Protein AF-A0A813HP92-F1 (afdb_monomer)

pLDDT: mean 80.76, std 17.29, range [40.94, 98.19]

Mean predicted aligned error: 11.09 Å

Secondary structure (DSSP, 8-state):
----TTSSHHHHHHHHHHHHHHHHHHHHHHHHHHHHHHHHHHHHHHHHHHHHTTS--HHHHHHHHHHHHHHHHHHHS-------HHHHHTSTTTHHHHHHHH-HHHHHHHHHH-TTTTTHHHHHHHHHHHTT----------SS---------HHHHHHHHTTS--

Sequence (166 aa):
TWAHPRSEATNELSTEKLFRLMEQQRVRADGMGKELGHLNEKLMALSECLSDAGVLRPVTLEAYLHRRRFAAACAARPLMSSARLDTALRIPSTLPPVLRFVGPRALGAVCATSSALGPLGTEVRSTVHQLGLMQVCAIGGSPGEAHGPLLMFDELLVGVLLLLVL

Foldseek 3Di:
DDDDPPPPVVVVVVVVVVVVVVVVVVVVVVVVVVVVVVVVVVVVVVQVVCVVVVNDDPLVVLQVVLVVVVVVVCVVPVDPDPDDPLNQCVPVVNVVVCCVVLNLLLLLLLLVLAPSNVVCNVVSVVVCVVVVVDPPPPPPDDPDDDDDDDPPPPSSSSNSNSVRND

Radius of gyration: 25.57 Å; Cα contacts (8 Å, |Δi|>4): 72; chains: 1; bounding box: 47×79×64 Å

Solvent-accessible surface area (backbone atoms only — not comparable to full-atom values): 9904 Å² total; per-residue (Å²): 138,85,81,77,85,77,67,58,70,64,51,58,59,49,53,56,52,51,51,53,52,52,53,52,49,48,55,50,51,55,50,52,51,52,53,51,49,56,52,48,53,53,50,50,54,50,52,50,55,35,35,77,69,65,78,40,56,68,73,59,52,46,34,50,52,39,52,52,52,47,53,52,51,42,68,76,49,77,73,93,61,89,72,49,68,59,62,51,54,68,37,78,82,47,38,60,61,48,38,70,72,64,31,65,66,41,51,42,44,35,12,73,54,21,82,84,31,38,78,50,36,61,54,51,52,52,50,34,58,76,68,64,69,69,76,80,79,78,80,80,80,69,97,69,88,78,97,69,87,76,79,87,61,62,75,71,41,55,33,56,45,56,65,41,72,112

Structure (mmCIF, N/CA/C/O backbone):
data_AF-A0A813HP92-F1
#
_entry.id   AF-A0A813HP92-F1
#
loop_
_atom_site.group_PDB
_atom_site.id
_atom_site.type_symbol
_atom_site.label_atom_id
_atom_site.label_alt_id
_atom_site.label_comp_id
_atom_site.label_asym_id
_atom_site.label_entity_id
_atom_site.label_seq_id
_atom_site.pdbx_PDB_ins_code
_atom_site.Cartn_x
_atom_site.Cartn_y
_atom_site.Cartn_z
_atom_site.occupancy
_atom_site.B_iso_or_equiv
_atom_site.auth_seq_id
_atom_site.auth_comp_id
_atom_site.auth_asym_id
_atom_site.auth_atom_id
_atom_site.pdbx_PDB_model_num
ATOM 1 N N . THR A 1 1 ? 18.199 47.018 43.095 1.00 55.56 1 THR A N 1
ATOM 2 C CA . THR A 1 1 ? 17.994 45.914 42.133 1.00 55.56 1 THR A CA 1
ATOM 3 C C . THR A 1 1 ? 16.722 45.191 42.521 1.00 55.56 1 THR A C 1
ATOM 5 O O . THR A 1 1 ? 16.734 44.377 43.430 1.00 55.56 1 THR A O 1
ATOM 8 N N . TRP A 1 2 ? 15.596 45.578 41.922 1.00 59.00 2 TRP A N 1
ATOM 9 C CA . TRP A 1 2 ? 14.289 44.979 42.197 1.00 59.00 2 TRP A CA 1
ATOM 10 C C . TRP A 1 2 ? 14.050 43.870 41.170 1.00 59.00 2 TRP A C 1
ATOM 12 O O . TRP A 1 2 ? 13.861 44.158 39.991 1.00 59.00 2 TRP A O 1
ATOM 22 N N . ALA A 1 3 ? 14.137 42.610 41.597 1.00 60.88 3 ALA A N 1
ATOM 23 C CA . ALA A 1 3 ? 13.755 41.465 40.777 1.00 60.88 3 ALA A CA 1
ATOM 24 C C . ALA A 1 3 ? 12.229 41.471 40.624 1.00 60.88 3 ALA A C 1
ATOM 26 O O . ALA A 1 3 ? 11.522 41.610 41.618 1.00 60.88 3 ALA A O 1
ATOM 27 N N . HIS A 1 4 ? 11.721 41.379 39.395 1.00 58.66 4 HIS A N 1
ATOM 28 C CA . HIS A 1 4 ? 10.287 41.343 39.108 1.00 58.66 4 HIS A CA 1
ATOM 29 C C . HIS A 1 4 ? 9.746 39.906 39.253 1.00 58.66 4 HIS A C 1
ATOM 31 O O . HIS A 1 4 ? 9.986 39.093 38.363 1.00 58.66 4 HIS A O 1
ATOM 37 N N . PRO A 1 5 ? 8.942 39.583 40.284 1.00 64.31 5 PRO A N 1
ATOM 38 C CA . PRO A 1 5 ? 8.381 38.241 40.486 1.00 64.31 5 PRO A CA 1
ATOM 39 C C . PRO A 1 5 ? 7.143 37.951 39.611 1.00 64.31 5 PRO A C 1
ATOM 41 O O . PRO A 1 5 ? 6.360 37.056 39.902 1.00 64.31 5 PRO A O 1
ATOM 44 N N . ARG A 1 6 ? 6.906 38.721 38.537 1.00 58.62 6 ARG A N 1
ATOM 45 C CA . ARG A 1 6 ? 5.673 38.621 37.727 1.00 58.62 6 ARG A CA 1
ATOM 46 C C . ARG A 1 6 ? 5.740 37.636 36.554 1.00 58.62 6 ARG A C 1
ATOM 48 O O . ARG A 1 6 ? 4.719 37.435 35.910 1.00 58.62 6 ARG A O 1
ATOM 55 N N . SER A 1 7 ? 6.898 37.035 36.273 1.00 66.31 7 SER A N 1
ATOM 56 C CA . SER A 1 7 ? 7.093 36.192 35.080 1.00 66.31 7 SER A CA 1
ATOM 57 C C . SER A 1 7 ? 6.834 34.693 35.294 1.00 66.31 7 SER A C 1
ATOM 59 O O . SER A 1 7 ? 6.671 33.974 34.312 1.00 66.31 7 SER A O 1
ATOM 61 N N . GLU A 1 8 ? 6.810 34.197 36.533 1.00 71.19 8 GLU A N 1
ATOM 62 C CA . GLU A 1 8 ? 6.739 32.747 36.794 1.00 71.19 8 GLU A CA 1
ATOM 63 C C . GLU A 1 8 ? 5.300 32.209 36.747 1.00 71.19 8 GLU A C 1
ATOM 65 O O . GLU A 1 8 ? 5.039 31.190 36.107 1.00 71.19 8 GLU A O 1
ATOM 70 N N . ALA A 1 9 ? 4.330 32.956 37.285 1.00 70.44 9 ALA A N 1
ATOM 71 C CA . ALA A 1 9 ? 2.932 32.515 37.351 1.00 70.44 9 ALA A CA 1
ATOM 72 C C . ALA A 1 9 ? 2.251 32.353 35.974 1.00 70.44 9 ALA A C 1
ATOM 74 O O . ALA A 1 9 ? 1.320 31.563 35.822 1.00 70.44 9 ALA A O 1
ATOM 75 N N . THR A 1 10 ? 2.704 33.076 34.944 1.00 80.31 10 THR A N 1
ATOM 76 C CA . THR A 1 10 ? 2.165 32.927 33.580 1.00 80.31 10 THR A CA 1
ATOM 77 C C . THR A 1 10 ? 2.716 31.698 32.858 1.00 80.31 10 THR A C 1
ATOM 79 O O . THR A 1 10 ? 2.059 31.184 31.953 1.00 80.31 10 THR A O 1
ATOM 82 N N . ASN A 1 11 ? 3.893 31.204 33.257 1.00 80.50 11 ASN A N 1
ATOM 83 C CA . ASN A 1 11 ? 4.517 30.037 32.636 1.00 80.50 11 ASN A CA 1
ATOM 84 C C . ASN A 1 11 ? 3.904 28.729 33.146 1.00 80.50 11 ASN A C 1
ATOM 86 O O . ASN A 1 11 ? 3.646 27.837 32.340 1.00 80.50 11 ASN A O 1
ATOM 90 N N . GLU A 1 12 ? 3.581 28.640 34.437 1.00 81.56 12 GLU A N 1
ATOM 91 C CA . GLU A 1 12 ? 2.945 27.449 35.023 1.00 81.56 12 GLU A CA 1
ATOM 92 C C . GLU A 1 12 ? 1.529 27.207 34.480 1.00 81.56 12 GLU A C 1
ATOM 94 O O . GLU A 1 12 ? 1.150 26.077 34.174 1.00 81.56 12 GLU A O 1
ATOM 99 N N . LEU A 1 13 ? 0.750 28.273 34.267 1.00 85.19 13 LEU A N 1
ATOM 100 C CA . LEU A 1 13 ? -0.585 28.147 33.674 1.00 85.19 13 LEU A CA 1
ATOM 101 C C . LEU A 1 13 ? -0.524 27.696 32.200 1.00 85.19 13 LEU A C 1
ATOM 103 O O . LEU A 1 13 ? -1.442 27.040 31.702 1.00 85.19 13 LEU A O 1
ATOM 107 N N . SER A 1 14 ? 0.556 28.044 31.495 1.00 90.12 14 SER A N 1
ATOM 108 C CA . SER A 1 14 ? 0.761 27.684 30.090 1.00 90.12 14 SER A CA 1
ATOM 109 C C . SER A 1 14 ? 1.105 26.200 29.922 1.00 90.12 14 SER A C 1
ATOM 111 O O . SER A 1 14 ? 0.552 25.532 29.044 1.00 90.12 14 SER A O 1
ATOM 113 N N . THR A 1 15 ? 1.960 25.652 30.790 1.00 94.25 15 THR A N 1
ATOM 114 C CA . THR A 1 15 ? 2.387 24.245 30.722 1.00 94.25 15 THR A CA 1
ATOM 115 C C . THR A 1 15 ? 1.254 23.279 31.061 1.00 94.25 15 THR A C 1
ATOM 117 O O . THR A 1 15 ? 1.043 22.318 30.321 1.00 94.25 15 THR A O 1
ATOM 120 N N . GLU A 1 16 ? 0.454 23.568 32.091 1.00 94.50 16 GLU A N 1
ATOM 121 C CA . GLU A 1 16 ? -0.723 22.760 32.447 1.00 94.50 16 GLU A CA 1
ATOM 122 C C . GLU A 1 16 ? -1.761 22.745 31.314 1.00 94.50 16 GLU A C 1
ATOM 124 O O . GLU A 1 16 ? -2.327 21.704 30.967 1.00 94.50 16 GLU A O 1
ATOM 129 N N . LYS A 1 17 ? -1.986 23.896 30.667 1.00 94.75 17 LYS A N 1
ATOM 130 C CA . LYS A 1 17 ? -2.906 23.984 29.527 1.00 94.75 17 LYS A CA 1
ATOM 131 C C . LYS A 1 17 ? -2.422 23.151 28.338 1.00 94.75 17 LYS A C 1
ATOM 133 O O . LYS A 1 17 ? -3.234 22.475 27.706 1.00 94.75 17 LYS A O 1
ATOM 138 N N . LEU A 1 18 ? -1.124 23.189 28.033 1.00 96.44 18 LEU A N 1
ATOM 139 C CA . LEU A 1 18 ? -0.532 22.367 26.975 1.00 96.44 18 LEU A CA 1
ATOM 140 C C . LEU A 1 18 ? -0.665 20.874 27.281 1.00 96.44 18 LEU A C 1
ATOM 142 O O . LEU A 1 18 ? -1.073 20.117 26.402 1.00 96.44 18 LEU A O 1
ATOM 146 N N . PHE A 1 19 ? -0.403 20.463 28.523 1.00 96.94 19 PHE A N 1
ATOM 147 C CA . PHE A 1 19 ? -0.534 19.067 28.937 1.00 96.94 19 PHE A CA 1
ATOM 148 C C . PHE A 1 19 ? -1.968 18.553 28.761 1.00 96.94 19 PHE A C 1
ATOM 150 O O . PHE A 1 19 ? -2.183 17.511 28.143 1.00 96.94 19 PHE A O 1
ATOM 157 N N . ARG A 1 20 ? -2.970 19.328 29.196 1.00 97.75 20 ARG A N 1
ATOM 158 C CA . ARG A 1 20 ? -4.387 18.976 28.993 1.00 97.75 20 ARG A CA 1
ATOM 159 C C . ARG A 1 20 ? -4.763 18.852 27.523 1.00 97.75 20 ARG A C 1
ATOM 161 O O . ARG A 1 20 ? -5.497 17.936 27.163 1.00 97.75 20 ARG A O 1
ATOM 168 N N . LEU A 1 21 ? -4.272 19.756 26.674 1.00 97.19 21 LEU A N 1
ATOM 169 C CA . LEU A 1 21 ? -4.526 19.689 25.234 1.00 97.19 21 LEU A CA 1
ATOM 170 C C . LEU A 1 21 ? -3.891 18.446 24.603 1.00 97.19 21 LEU A C 1
ATOM 172 O O . LEU A 1 21 ? -4.536 17.798 23.780 1.00 97.19 21 LEU A O 1
ATOM 176 N N . MET A 1 22 ? -2.668 18.089 24.999 1.00 98.19 22 MET A N 1
ATOM 177 C CA . MET A 1 22 ? -2.010 16.867 24.530 1.00 98.19 22 MET A CA 1
ATOM 178 C C . MET A 1 22 ? -2.770 15.612 24.961 1.00 98.19 22 MET A C 1
ATOM 180 O O . MET A 1 22 ? -3.025 14.746 24.125 1.00 98.19 22 MET A O 1
ATOM 184 N N . GLU A 1 23 ? -3.188 15.528 26.225 1.00 97.94 23 GLU A N 1
ATOM 185 C CA . GLU A 1 23 ? -3.947 14.378 26.727 1.00 97.94 23 GLU A CA 1
ATOM 186 C C . GLU A 1 23 ? -5.303 14.260 26.019 1.00 97.94 23 GLU A C 1
ATOM 188 O O . GLU A 1 23 ? -5.694 13.184 25.569 1.00 97.94 23 GLU A O 1
ATOM 193 N N . GLN A 1 24 ? -5.989 15.384 25.802 1.00 98.19 24 GLN A N 1
ATOM 194 C CA . GLN A 1 24 ? -7.234 15.405 25.041 1.00 98.19 24 GLN A CA 1
ATOM 195 C C . GLN A 1 24 ? -7.031 14.950 23.586 1.00 98.19 24 GLN A C 1
ATOM 197 O O . GLN A 1 24 ? -7.861 14.210 23.051 1.00 98.19 24 GLN A O 1
ATOM 202 N N . GLN A 1 25 ? -5.941 15.367 22.932 1.00 97.38 25 GLN A N 1
ATOM 203 C CA . GLN A 1 25 ? -5.608 14.907 21.582 1.00 97.38 25 GLN A CA 1
ATOM 204 C C . GLN A 1 25 ? -5.294 13.412 21.548 1.00 97.38 25 GLN A C 1
ATOM 206 O O . GLN A 1 25 ? -5.746 12.731 20.628 1.00 97.38 25 GLN A O 1
ATOM 211 N N . ARG A 1 26 ? -4.584 12.891 22.553 1.00 97.75 26 ARG A N 1
ATOM 212 C CA . ARG A 1 26 ? -4.281 11.464 22.683 1.00 97.75 26 ARG A CA 1
ATOM 213 C C . ARG A 1 26 ? -5.550 10.633 22.840 1.00 97.75 26 ARG A C 1
ATOM 215 O O . ARG A 1 26 ? -5.769 9.726 22.048 1.00 97.75 26 ARG A O 1
ATOM 222 N N . VAL A 1 27 ? -6.427 10.995 23.778 1.00 97.88 27 VAL A N 1
ATOM 223 C CA . VAL A 1 27 ? -7.714 10.307 23.983 1.00 97.88 27 VAL A CA 1
ATOM 224 C C . VAL A 1 27 ? -8.554 10.323 22.703 1.00 97.88 27 VAL A C 1
ATOM 226 O O . VAL A 1 27 ? -9.172 9.319 22.348 1.00 97.88 27 VAL A O 1
ATOM 229 N N . ARG A 1 28 ? -8.550 11.440 21.964 1.00 96.88 28 ARG A N 1
ATOM 230 C CA . ARG A 1 28 ? -9.246 11.537 20.675 1.00 96.88 28 ARG A CA 1
ATOM 231 C C . ARG A 1 28 ? -8.621 10.636 19.607 1.00 96.88 28 ARG A C 1
ATOM 233 O O . ARG A 1 28 ? -9.360 9.998 18.863 1.00 96.88 28 ARG A O 1
ATOM 240 N N . ALA A 1 29 ? -7.293 10.585 19.517 1.00 96.38 29 ALA A N 1
ATOM 241 C CA . ALA A 1 29 ? -6.579 9.713 18.586 1.00 96.38 29 ALA A CA 1
ATOM 242 C C . ALA A 1 29 ? -6.848 8.231 18.885 1.00 96.38 29 ALA A C 1
ATOM 244 O O . ALA A 1 29 ? -7.171 7.478 17.967 1.00 96.38 29 ALA A O 1
ATOM 245 N N . ASP A 1 30 ? -6.822 7.843 20.160 1.00 96.06 30 ASP A N 1
ATOM 246 C CA . ASP A 1 30 ? -7.141 6.486 20.607 1.00 96.06 30 ASP A CA 1
ATOM 247 C C . ASP A 1 30 ? -8.601 6.121 20.294 1.00 96.06 30 ASP A C 1
ATOM 249 O O . ASP A 1 30 ? -8.887 5.006 19.853 1.00 96.06 30 ASP A O 1
ATOM 253 N N . GLY A 1 31 ? -9.529 7.070 20.463 1.00 96.19 31 GLY A N 1
ATOM 254 C CA . GLY A 1 31 ? -10.931 6.915 20.070 1.00 96.19 31 GLY A CA 1
ATOM 255 C C . GLY A 1 31 ? -11.093 6.637 18.573 1.00 96.19 31 GLY A C 1
ATOM 256 O O . GLY A 1 31 ? -11.698 5.634 18.195 1.00 96.19 31 GLY A O 1
ATOM 257 N N . MET A 1 32 ? -10.479 7.465 17.720 1.00 96.00 32 MET A N 1
ATOM 258 C CA . MET A 1 32 ? -10.501 7.268 16.262 1.00 96.00 32 MET A CA 1
ATOM 259 C C . MET A 1 32 ? -9.836 5.947 15.849 1.00 96.00 32 MET A C 1
ATOM 261 O O . MET A 1 32 ? -10.311 5.280 14.933 1.00 96.00 32 MET A O 1
ATOM 265 N N . GLY A 1 33 ? -8.767 5.533 16.536 1.00 95.56 33 GLY A N 1
ATOM 266 C CA . GLY A 1 33 ? -8.106 4.248 16.299 1.00 95.56 33 GLY A CA 1
ATOM 267 C C . GLY A 1 33 ? -9.034 3.053 16.536 1.00 95.56 33 GLY A C 1
ATOM 268 O O . GLY A 1 33 ? -9.082 2.140 15.712 1.00 95.56 33 GLY A O 1
ATOM 269 N N . LYS A 1 34 ? -9.825 3.081 17.616 1.00 95.38 34 LYS A N 1
ATOM 270 C CA . LYS A 1 34 ? -10.816 2.032 17.917 1.00 95.38 34 LYS A CA 1
ATOM 271 C C . LYS A 1 34 ? -11.940 1.981 16.884 1.00 95.38 34 LYS A C 1
ATOM 273 O O . LYS A 1 34 ? -12.310 0.896 16.442 1.00 95.38 34 LYS A O 1
ATOM 278 N N . GLU A 1 35 ? -12.462 3.136 16.475 1.00 95.69 35 GLU A N 1
ATOM 279 C CA . GLU A 1 35 ? -13.503 3.216 15.441 1.00 95.69 35 GLU A CA 1
ATOM 280 C C . GLU A 1 35 ? -13.008 2.686 14.089 1.00 95.69 35 GLU A C 1
ATOM 282 O O . GLU A 1 35 ? -13.706 1.903 13.442 1.00 95.69 35 GLU A O 1
ATOM 287 N N . LEU A 1 36 ? -11.784 3.051 13.685 1.00 95.88 36 LEU A N 1
ATOM 288 C CA . LEU A 1 36 ? -11.147 2.522 12.477 1.00 95.88 36 LEU A CA 1
ATOM 289 C C . LEU A 1 36 ? -10.956 1.006 12.550 1.00 95.88 36 LEU A C 1
ATOM 291 O O . LEU A 1 36 ? -11.231 0.323 11.566 1.00 95.88 36 LEU A O 1
ATOM 295 N N . GLY A 1 37 ? -10.539 0.478 13.706 1.00 94.19 37 GLY A N 1
ATOM 296 C CA . GLY A 1 37 ? -10.431 -0.964 13.934 1.00 94.19 37 GLY A CA 1
ATOM 297 C C . GLY A 1 37 ? -11.766 -1.678 13.716 1.00 94.19 37 GLY A C 1
ATOM 298 O O . GLY A 1 37 ? -11.852 -2.595 12.904 1.00 94.19 37 GLY A O 1
ATOM 299 N N . HIS A 1 38 ? -12.834 -1.183 14.345 1.00 94.75 38 HIS A N 1
ATOM 300 C CA . HIS A 1 38 ? -14.168 -1.771 14.224 1.00 94.75 38 HIS A CA 1
ATOM 301 C C . HIS A 1 38 ? -14.743 -1.698 12.797 1.00 94.75 38 HIS A C 1
ATOM 303 O O . HIS A 1 38 ? -15.399 -2.629 12.325 1.00 94.75 38 HIS A O 1
ATO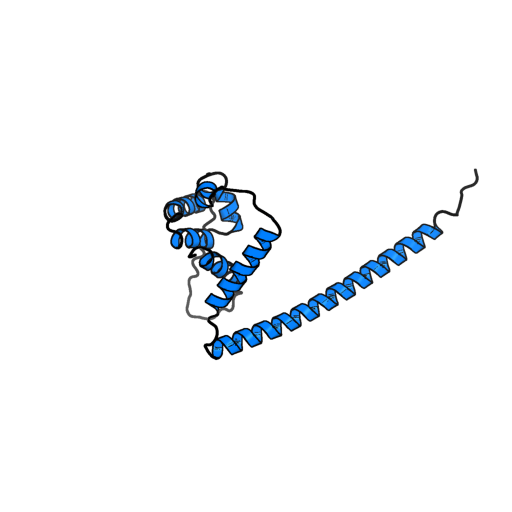M 309 N N . LEU A 1 39 ? -14.502 -0.597 12.079 1.00 96.44 39 LEU A N 1
ATOM 310 C CA . LEU A 1 39 ? -14.888 -0.477 10.670 1.00 96.44 39 LEU A CA 1
ATOM 311 C C . LEU A 1 39 ? -14.103 -1.445 9.782 1.00 96.44 39 LEU A C 1
ATOM 313 O O . LEU A 1 39 ? -14.680 -2.022 8.861 1.00 96.44 39 LEU A O 1
ATOM 317 N N . ASN A 1 40 ? -12.814 -1.637 10.061 1.00 94.75 40 ASN A N 1
ATOM 318 C CA . ASN A 1 40 ? -11.979 -2.566 9.313 1.00 94.75 40 ASN A CA 1
ATOM 319 C C . ASN A 1 40 ? -12.429 -4.019 9.523 1.00 94.75 40 ASN A C 1
ATOM 321 O O . ASN A 1 40 ? -12.562 -4.748 8.548 1.00 94.75 40 ASN A O 1
ATOM 325 N N . GLU A 1 41 ? -12.757 -4.414 10.757 1.00 96.00 41 GLU A N 1
ATOM 326 C CA . GLU A 1 41 ? -13.340 -5.733 11.061 1.00 96.00 41 GLU A CA 1
ATOM 327 C C . GLU A 1 41 ? -14.629 -5.982 10.268 1.00 96.00 41 GLU A C 1
ATOM 329 O O . GLU A 1 41 ? -14.780 -7.019 9.625 1.00 96.00 41 GLU A O 1
ATOM 334 N N . LYS A 1 42 ? -15.545 -5.005 10.247 1.00 97.50 42 LYS A N 1
ATOM 335 C CA . LYS A 1 42 ? -16.792 -5.093 9.471 1.00 97.50 42 LYS A CA 1
ATOM 336 C C . LYS A 1 42 ? -16.542 -5.223 7.970 1.00 97.50 42 LYS A C 1
ATOM 338 O O . LYS A 1 42 ? -17.244 -5.977 7.300 1.00 97.50 42 LYS A O 1
ATOM 343 N N . LEU A 1 43 ? -15.573 -4.480 7.439 1.00 95.38 43 LEU A N 1
ATOM 344 C CA . LEU A 1 43 ? -15.207 -4.537 6.026 1.00 95.38 43 LEU A CA 1
ATOM 345 C C . LEU A 1 43 ? -14.624 -5.906 5.667 1.00 95.38 43 LEU A C 1
ATOM 347 O O . LEU A 1 43 ? -15.026 -6.472 4.653 1.00 95.38 43 LEU A O 1
ATOM 351 N N . MET A 1 44 ? -13.735 -6.447 6.504 1.00 92.88 44 MET A N 1
ATOM 352 C CA . MET A 1 44 ? -13.151 -7.778 6.316 1.00 92.88 44 MET A CA 1
ATOM 353 C C . MET A 1 44 ? -14.227 -8.863 6.329 1.00 92.88 44 MET A C 1
ATOM 355 O O . MET A 1 44 ? -14.337 -9.603 5.357 1.00 92.88 44 MET A O 1
ATOM 359 N N . ALA A 1 45 ? -15.096 -8.874 7.344 1.00 96.38 45 ALA A N 1
ATOM 360 C CA . ALA A 1 45 ? -16.194 -9.836 7.433 1.00 96.38 45 ALA A CA 1
ATOM 361 C C . ALA A 1 45 ? -17.127 -9.772 6.209 1.00 96.38 45 ALA A C 1
ATOM 363 O O . ALA A 1 45 ? -17.524 -10.797 5.659 1.00 96.38 45 ALA A O 1
ATOM 364 N N . LEU A 1 46 ? -17.451 -8.564 5.730 1.00 97.31 46 LEU A N 1
ATOM 365 C CA . LEU A 1 46 ? -18.255 -8.395 4.519 1.00 97.31 46 LEU A CA 1
ATOM 366 C C . LEU A 1 46 ? -17.525 -8.906 3.268 1.00 97.31 46 LEU A C 1
ATOM 368 O O . LEU A 1 46 ? -18.143 -9.545 2.418 1.00 97.31 46 LEU A O 1
ATOM 372 N N . SER A 1 47 ? -16.228 -8.620 3.142 1.00 95.19 47 SER A N 1
ATOM 373 C CA . SER A 1 47 ? -15.404 -9.093 2.027 1.00 95.19 47 SER A CA 1
ATOM 374 C C . SER A 1 47 ? -15.328 -10.619 1.991 1.00 95.19 47 SER A C 1
ATOM 376 O O . SER A 1 47 ? -15.454 -11.203 0.916 1.00 95.19 47 SER A O 1
ATOM 378 N N . GLU A 1 48 ? -15.174 -11.260 3.150 1.00 94.00 48 GLU A N 1
ATOM 379 C CA . GLU A 1 48 ? -15.198 -12.718 3.301 1.00 94.00 48 GLU A CA 1
ATOM 380 C C . GLU A 1 48 ? -16.552 -13.289 2.870 1.00 94.00 48 GLU A C 1
ATOM 382 O O . GLU A 1 48 ? -16.596 -14.117 1.965 1.00 94.00 48 GLU A O 1
ATOM 387 N N . CYS A 1 49 ? -17.669 -12.759 3.382 1.00 97.50 49 CYS A N 1
ATOM 388 C CA . CYS A 1 49 ? -19.008 -13.199 2.970 1.00 97.50 49 CYS A CA 1
ATOM 389 C C . CYS A 1 49 ? -19.250 -13.060 1.455 1.00 97.50 49 CYS A C 1
ATOM 391 O O . CYS A 1 49 ? -19.868 -13.929 0.839 1.00 97.50 49 CYS A O 1
ATOM 393 N N . LEU A 1 50 ? -18.779 -11.973 0.831 1.00 96.94 50 LEU A N 1
ATOM 394 C CA . LEU A 1 50 ? -18.905 -11.768 -0.617 1.00 96.94 50 LEU A CA 1
ATOM 395 C C . LEU A 1 50 ? -17.997 -12.702 -1.426 1.00 96.94 50 LEU A C 1
ATOM 397 O O . LEU A 1 50 ? -18.360 -13.088 -2.541 1.00 96.94 50 LEU A O 1
ATOM 401 N N . SER A 1 51 ? -16.831 -13.049 -0.884 1.00 95.00 51 SER A N 1
ATOM 402 C CA . SER A 1 51 ? -15.927 -14.037 -1.470 1.00 95.00 51 SER A CA 1
ATOM 403 C C . SER A 1 51 ? -16.530 -15.439 -1.405 1.00 95.00 51 SER A C 1
ATOM 405 O O . SER A 1 51 ? -16.573 -16.127 -2.424 1.00 95.00 51 SER A O 1
ATOM 407 N N . ASP A 1 52 ? -17.075 -15.831 -0.253 1.00 96.06 52 ASP A N 1
ATOM 408 C CA . ASP A 1 52 ? -17.723 -17.132 -0.042 1.00 96.06 52 ASP A CA 1
ATOM 409 C C . ASP A 1 52 ? -18.970 -17.299 -0.917 1.00 96.06 52 ASP A C 1
ATOM 411 O O . ASP A 1 52 ? -19.225 -18.371 -1.464 1.00 96.06 52 ASP A O 1
ATOM 415 N N . ALA A 1 53 ? -19.719 -16.214 -1.129 1.00 97.31 53 ALA A N 1
ATOM 416 C CA . ALA A 1 53 ? -20.835 -16.179 -2.070 1.00 97.31 53 ALA A CA 1
ATOM 417 C C . ALA A 1 53 ? -20.396 -16.193 -3.552 1.00 97.31 53 ALA A C 1
ATOM 419 O O . ALA A 1 53 ? -21.246 -16.188 -4.444 1.00 97.31 53 ALA A O 1
ATOM 420 N N . GLY A 1 54 ? -19.091 -16.156 -3.843 1.00 94.88 54 GLY A N 1
ATOM 421 C CA . GLY A 1 54 ? -18.534 -16.121 -5.198 1.00 94.88 54 GLY A CA 1
ATOM 422 C C . GLY A 1 54 ? -18.770 -14.808 -5.952 1.00 94.88 54 GLY A C 1
ATOM 423 O O . GLY A 1 54 ? -18.475 -14.721 -7.146 1.00 94.88 54 GLY A O 1
ATOM 424 N N . VAL A 1 55 ? -19.293 -13.778 -5.279 1.00 97.50 55 VAL A N 1
ATOM 425 C CA . VAL A 1 55 ? -19.567 -12.454 -5.863 1.00 97.50 55 VAL A CA 1
ATOM 426 C C . VAL A 1 55 ? -18.265 -11.694 -6.096 1.00 97.50 55 VAL A C 1
ATOM 428 O O . VAL A 1 55 ? -18.127 -10.959 -7.076 1.00 97.50 55 VAL A O 1
ATOM 431 N N . LEU A 1 56 ? -17.294 -11.879 -5.204 1.00 95.94 56 LEU A N 1
ATOM 432 C CA . LEU A 1 56 ? -16.021 -11.181 -5.219 1.00 95.94 56 LEU A CA 1
ATOM 433 C C . LEU A 1 56 ? -14.865 -12.179 -5.304 1.00 95.94 56 LEU A C 1
ATOM 435 O O . LEU A 1 56 ? -14.839 -13.180 -4.603 1.00 95.94 56 LEU A O 1
ATOM 439 N N . ARG A 1 57 ? -13.875 -11.893 -6.153 1.00 94.69 57 ARG A N 1
ATOM 440 C CA . ARG A 1 57 ? -12.598 -12.620 -6.148 1.00 94.69 57 ARG A CA 1
ATOM 441 C C . ARG A 1 57 ? -11.597 -11.812 -5.320 1.00 94.69 57 ARG A C 1
ATOM 443 O O . ARG A 1 57 ? -11.335 -10.673 -5.720 1.00 94.69 57 ARG A O 1
ATOM 450 N N . PRO A 1 58 ? -11.006 -12.361 -4.241 1.00 86.88 58 PRO A N 1
ATOM 451 C CA . PRO A 1 58 ? -10.090 -11.623 -3.362 1.00 86.88 58 PRO A CA 1
ATOM 452 C C . PRO A 1 58 ? -8.976 -10.896 -4.126 1.00 86.88 58 PRO A C 1
ATOM 454 O O . PRO A 1 58 ? -8.802 -9.688 -3.999 1.00 86.88 58 PRO A O 1
ATOM 457 N N . VAL A 1 59 ? -8.347 -11.602 -5.068 1.00 87.12 59 VAL A N 1
ATOM 458 C CA . VAL A 1 59 ? -7.283 -11.077 -5.937 1.00 87.12 59 VAL A CA 1
ATOM 459 C C . VAL A 1 59 ? -7.728 -9.845 -6.741 1.00 87.12 59 VAL A C 1
ATOM 461 O O . VAL A 1 59 ? -6.973 -8.891 -6.923 1.00 87.12 59 VAL A O 1
ATOM 464 N N . THR A 1 60 ? -8.968 -9.830 -7.238 1.00 87.06 60 THR A N 1
ATOM 465 C CA . THR A 1 60 ? -9.501 -8.693 -8.004 1.00 87.06 60 THR A CA 1
ATOM 466 C C . THR A 1 60 ? -9.786 -7.494 -7.103 1.00 87.06 60 THR A C 1
ATOM 468 O O . THR A 1 60 ? -9.540 -6.356 -7.509 1.00 87.06 60 THR A O 1
ATOM 471 N N . LEU A 1 61 ? -10.274 -7.730 -5.883 1.00 89.56 61 LEU A N 1
ATOM 472 C CA . LEU A 1 61 ? -10.487 -6.670 -4.900 1.00 89.56 61 LEU A CA 1
ATOM 473 C C . LEU A 1 61 ? -9.165 -6.032 -4.478 1.00 89.56 61 LEU A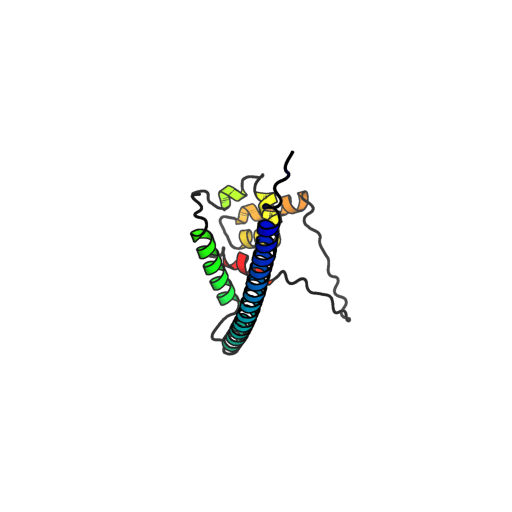 C 1
ATOM 475 O O . LEU A 1 61 ? -9.058 -4.807 -4.493 1.00 89.56 61 LEU A O 1
ATOM 479 N N . GLU A 1 62 ? -8.151 -6.835 -4.165 1.00 86.19 62 GLU A N 1
ATOM 480 C CA . GLU A 1 62 ? -6.816 -6.339 -3.827 1.00 86.19 62 GLU A CA 1
ATOM 481 C C . GLU A 1 62 ? -6.248 -5.477 -4.953 1.00 86.19 62 GLU A C 1
ATOM 483 O O . GLU A 1 62 ? -5.862 -4.330 -4.722 1.00 86.19 62 GLU A O 1
ATOM 488 N N . ALA A 1 63 ? -6.288 -5.967 -6.194 1.00 82.00 63 ALA A N 1
ATOM 489 C CA . ALA A 1 63 ? -5.864 -5.203 -7.364 1.00 82.00 63 ALA A CA 1
ATOM 490 C C . ALA A 1 63 ? -6.567 -3.846 -7.466 1.00 82.00 63 ALA A C 1
ATOM 492 O O . ALA A 1 63 ? -5.937 -2.815 -7.715 1.00 82.00 63 ALA A O 1
ATOM 493 N N . TYR A 1 64 ? -7.885 -3.840 -7.268 1.00 87.88 64 TYR A N 1
ATOM 494 C CA . TYR A 1 64 ? -8.693 -2.630 -7.314 1.00 87.88 64 TYR A CA 1
ATOM 495 C C . TYR A 1 64 ? -8.315 -1.648 -6.197 1.00 87.88 64 TYR A C 1
ATOM 497 O O . TYR A 1 64 ? -8.106 -0.459 -6.461 1.00 87.88 64 TYR A O 1
ATOM 505 N N . LEU A 1 65 ? -8.166 -2.132 -4.961 1.00 86.75 65 LEU A N 1
ATOM 506 C CA . LEU A 1 65 ? -7.733 -1.323 -3.822 1.00 86.75 65 LEU A CA 1
ATOM 507 C C . LEU A 1 65 ? -6.344 -0.729 -4.057 1.00 86.75 65 LEU A C 1
ATOM 509 O O . LEU A 1 65 ? -6.137 0.459 -3.801 1.00 86.75 65 LEU A O 1
ATOM 513 N N . HIS A 1 66 ? -5.415 -1.515 -4.594 1.00 83.12 66 HIS A N 1
ATOM 514 C CA . HIS A 1 66 ? -4.081 -1.051 -4.949 1.00 83.12 66 HIS A CA 1
ATOM 515 C C . HIS A 1 66 ? -4.118 0.060 -5.995 1.00 83.12 66 HIS A C 1
ATOM 517 O O . HIS A 1 66 ? -3.528 1.116 -5.768 1.00 83.12 66 HIS A O 1
ATOM 523 N N . ARG A 1 67 ? -4.871 -0.111 -7.089 1.00 82.44 67 ARG A N 1
ATOM 524 C CA . ARG A 1 67 ? -5.036 0.938 -8.112 1.00 82.44 67 ARG A CA 1
ATOM 525 C C . ARG A 1 67 ? -5.615 2.217 -7.531 1.00 82.44 67 ARG A C 1
ATOM 527 O O . ARG A 1 67 ? -5.117 3.300 -7.821 1.00 82.44 67 ARG A O 1
ATOM 534 N N . ARG A 1 68 ? -6.633 2.106 -6.676 1.00 90.00 68 ARG A N 1
ATOM 535 C CA . ARG A 1 68 ? -7.253 3.266 -6.028 1.00 90.00 68 ARG A CA 1
ATOM 536 C C . ARG A 1 68 ? -6.276 3.991 -5.098 1.00 90.00 68 ARG A C 1
ATOM 538 O O . ARG A 1 68 ? -6.188 5.215 -5.153 1.00 90.00 68 ARG A O 1
ATOM 545 N N . ARG A 1 69 ? -5.533 3.256 -4.264 1.00 87.62 69 ARG A N 1
ATOM 546 C CA . ARG A 1 69 ? -4.499 3.819 -3.373 1.00 87.62 69 ARG A CA 1
ATOM 547 C C . ARG A 1 69 ? -3.386 4.488 -4.173 1.00 87.62 69 ARG A C 1
ATOM 549 O O . ARG A 1 69 ? -2.966 5.586 -3.825 1.00 87.62 69 ARG A O 1
ATOM 556 N N . PHE A 1 70 ? -2.955 3.857 -5.261 1.00 80.38 70 PHE A N 1
ATOM 557 C CA . PHE A 1 70 ? -1.951 4.408 -6.160 1.00 80.38 70 PHE A CA 1
ATOM 558 C C . PHE A 1 70 ? -2.431 5.705 -6.817 1.00 80.38 70 PHE A C 1
ATOM 560 O O . PHE A 1 70 ? -1.745 6.717 -6.728 1.00 80.38 70 PHE A O 1
ATOM 567 N N . ALA A 1 71 ? -3.642 5.720 -7.378 1.00 83.75 71 ALA A N 1
ATOM 568 C CA . ALA A 1 71 ? -4.230 6.925 -7.959 1.00 83.75 71 ALA A CA 1
ATOM 569 C C . ALA A 1 71 ? -4.323 8.070 -6.934 1.00 83.75 71 ALA A C 1
ATOM 571 O O . ALA A 1 71 ? -3.973 9.207 -7.247 1.00 83.75 71 ALA A O 1
ATOM 572 N N . ALA A 1 72 ? -4.722 7.768 -5.693 1.00 87.25 72 ALA A N 1
ATOM 573 C CA . ALA A 1 72 ? -4.742 8.748 -4.609 1.00 87.25 72 ALA A CA 1
ATOM 574 C C . ALA A 1 72 ? -3.334 9.273 -4.268 1.00 87.25 72 ALA A C 1
ATOM 576 O O . ALA A 1 72 ? -3.156 10.476 -4.083 1.00 87.25 72 ALA A O 1
ATOM 577 N N . ALA A 1 73 ? -2.323 8.400 -4.232 1.00 82.38 73 ALA A N 1
ATOM 578 C CA . ALA A 1 73 ? -0.935 8.795 -4.004 1.00 82.38 73 ALA A CA 1
ATOM 579 C C . ALA A 1 73 ? -0.389 9.679 -5.142 1.00 82.38 73 ALA A C 1
ATOM 581 O O . ALA A 1 73 ? 0.251 10.694 -4.867 1.00 82.38 73 ALA A O 1
ATOM 582 N N . CYS A 1 74 ? -0.688 9.346 -6.401 1.00 82.50 74 CYS A N 1
ATOM 583 C CA . CYS A 1 74 ? -0.337 10.160 -7.567 1.00 82.50 74 CYS A CA 1
ATOM 584 C C . CYS A 1 74 ? -1.021 11.531 -7.542 1.00 82.50 74 CYS A C 1
ATOM 586 O O . CYS A 1 74 ? -0.389 12.533 -7.863 1.00 82.50 74 CYS A O 1
ATOM 588 N N . ALA A 1 75 ? -2.288 11.595 -7.125 1.00 86.88 75 ALA A N 1
ATOM 589 C CA . ALA A 1 75 ? -3.009 12.857 -6.978 1.00 86.88 75 ALA A CA 1
ATOM 590 C C . ALA A 1 75 ? -2.430 13.726 -5.848 1.00 86.88 75 ALA A C 1
ATOM 592 O O . ALA A 1 75 ? -2.327 14.941 -5.994 1.00 86.88 75 ALA A O 1
ATOM 593 N N . ALA A 1 76 ? -2.012 13.111 -4.737 1.00 91.12 76 ALA A N 1
ATOM 594 C CA . ALA A 1 76 ? -1.402 13.816 -3.610 1.00 91.12 76 ALA A CA 1
ATOM 595 C C . ALA A 1 76 ? 0.015 14.334 -3.915 1.00 91.12 76 ALA A C 1
ATOM 597 O O . ALA A 1 76 ? 0.466 15.301 -3.301 1.00 91.12 76 ALA A O 1
ATOM 598 N N . ARG A 1 77 ? 0.737 13.684 -4.835 1.00 86.31 77 ARG A N 1
ATOM 599 C CA . ARG A 1 77 ? 2.096 14.054 -5.249 1.00 86.31 77 ARG A CA 1
ATOM 600 C C . ARG A 1 77 ? 2.201 14.004 -6.773 1.00 86.31 77 ARG A C 1
ATOM 602 O O . ARG A 1 77 ? 2.653 12.987 -7.304 1.00 86.31 77 ARG A O 1
ATOM 609 N N . PRO A 1 78 ? 1.811 15.083 -7.476 1.00 81.62 78 PRO A N 1
ATOM 610 C CA . PRO A 1 78 ? 1.890 15.134 -8.927 1.00 81.62 78 PRO A CA 1
ATOM 611 C C . PRO A 1 78 ? 3.339 14.927 -9.378 1.00 81.62 78 PRO A C 1
ATOM 613 O O . PRO A 1 78 ? 4.197 15.791 -9.200 1.00 81.62 78 PRO A O 1
ATOM 616 N N . LEU A 1 79 ? 3.628 13.759 -9.947 1.00 79.19 79 LEU A N 1
ATOM 617 C CA . LEU A 1 79 ? 4.912 13.488 -10.578 1.00 79.19 79 LEU A CA 1
ATOM 618 C C . LEU A 1 79 ? 4.888 14.124 -11.970 1.00 79.19 79 LEU A C 1
ATOM 620 O O . LEU A 1 79 ? 4.270 13.599 -12.890 1.00 79.19 79 LEU A O 1
ATOM 624 N N . MET A 1 80 ? 5.583 15.250 -12.130 1.00 78.31 80 MET A N 1
ATOM 625 C CA . MET A 1 80 ? 5.816 15.923 -13.420 1.00 78.31 80 MET A CA 1
ATOM 626 C C . MET A 1 80 ? 6.914 15.214 -14.229 1.00 78.31 80 MET A C 1
ATOM 628 O O . MET A 1 80 ? 7.819 15.844 -14.769 1.00 78.31 80 MET A O 1
ATOM 632 N N . SER A 1 81 ? 6.888 13.884 -14.257 1.00 77.75 81 SER A N 1
ATOM 633 C CA . SER A 1 81 ? 7.885 13.089 -14.963 1.00 77.75 81 SER A CA 1
ATOM 634 C C . SER A 1 81 ? 7.251 12.453 -16.188 1.00 77.75 81 SER A C 1
ATOM 636 O O . SER A 1 81 ? 6.350 11.627 -16.070 1.00 77.75 81 SER A O 1
ATOM 638 N N . SER A 1 82 ? 7.755 12.808 -17.366 1.00 83.31 82 SER A N 1
ATOM 639 C CA . SER A 1 82 ? 7.511 12.060 -18.602 1.00 83.31 82 SER A CA 1
ATOM 640 C C . SER A 1 82 ? 8.405 10.819 -18.713 1.00 83.31 82 SER A C 1
ATOM 642 O O . SER A 1 82 ? 8.307 10.075 -19.690 1.00 83.31 82 SER A O 1
ATOM 644 N N . ALA A 1 83 ? 9.290 10.586 -17.734 1.00 84.69 83 ALA A N 1
ATOM 645 C CA . ALA A 1 83 ? 10.184 9.442 -17.757 1.00 84.69 83 ALA A CA 1
ATOM 646 C C . ALA A 1 83 ? 9.384 8.155 -17.551 1.00 84.69 83 ALA A C 1
ATOM 648 O O . ALA A 1 83 ? 8.691 7.977 -16.547 1.00 84.69 83 ALA A O 1
ATOM 649 N N . ARG A 1 84 ? 9.513 7.238 -18.508 1.00 87.31 84 ARG A N 1
ATOM 650 C CA . ARG A 1 84 ? 8.923 5.908 -18.402 1.00 87.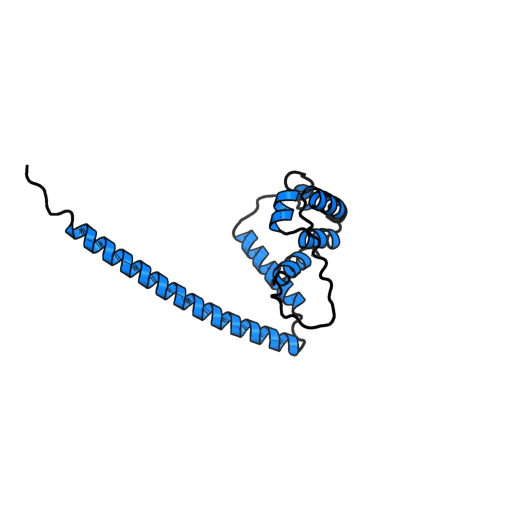31 84 ARG A CA 1
ATOM 651 C C . ARG A 1 84 ? 9.668 5.098 -17.343 1.00 87.31 84 ARG A C 1
ATOM 653 O O . ARG A 1 84 ? 10.889 5.212 -17.215 1.00 87.31 84 ARG A O 1
ATOM 660 N N . LEU A 1 85 ? 8.945 4.240 -16.623 1.00 86.88 85 LEU A N 1
ATOM 661 C CA . LEU A 1 85 ? 9.529 3.372 -15.596 1.00 86.88 85 LEU A CA 1
ATOM 662 C C . LEU A 1 85 ? 10.658 2.495 -16.160 1.00 86.88 85 LEU A C 1
ATOM 664 O O . LEU A 1 85 ? 11.692 2.346 -15.517 1.00 86.88 85 LEU A O 1
ATOM 668 N N . ASP A 1 86 ? 10.497 1.975 -17.381 1.00 91.12 86 ASP A N 1
ATOM 669 C CA . ASP A 1 86 ? 11.527 1.178 -18.056 1.00 91.12 86 ASP A CA 1
ATOM 670 C C . ASP A 1 86 ? 12.817 1.967 -18.296 1.00 91.12 86 ASP A C 1
ATOM 672 O O . ASP A 1 86 ? 13.911 1.428 -18.155 1.00 91.12 86 ASP A O 1
ATOM 676 N N . THR A 1 87 ? 12.701 3.260 -18.596 1.00 91.50 87 THR A N 1
ATOM 677 C CA . THR A 1 87 ? 13.854 4.137 -18.794 1.00 91.50 87 THR A CA 1
ATOM 678 C C . THR A 1 87 ? 14.522 4.461 -17.463 1.00 91.50 87 THR A C 1
ATOM 680 O O . THR A 1 87 ? 15.746 4.432 -17.378 1.00 91.50 87 THR A O 1
ATOM 683 N N . ALA A 1 88 ? 13.734 4.715 -16.412 1.00 90.62 88 ALA A N 1
ATOM 684 C CA . ALA A 1 88 ? 14.262 4.966 -15.076 1.00 90.62 88 ALA A CA 1
ATOM 685 C C . ALA A 1 88 ? 15.055 3.757 -14.559 1.00 90.62 88 ALA A C 1
ATOM 687 O O . ALA A 1 88 ? 16.206 3.921 -14.176 1.00 90.62 88 ALA A O 1
ATOM 688 N N . LEU A 1 89 ? 14.490 2.547 -14.636 1.00 91.19 89 LEU A N 1
ATOM 689 C CA . LEU A 1 89 ? 15.118 1.321 -14.124 1.00 91.19 89 LEU A CA 1
ATOM 690 C C . LEU A 1 89 ? 16.379 0.890 -14.884 1.00 91.19 89 LEU A C 1
ATOM 692 O O . LEU A 1 89 ? 17.196 0.170 -14.319 1.00 91.19 89 LEU A O 1
ATOM 696 N N . ARG A 1 90 ? 16.563 1.343 -16.130 1.00 91.56 90 ARG A N 1
ATOM 697 C CA . ARG A 1 90 ? 17.803 1.136 -16.901 1.00 91.56 90 ARG A CA 1
ATOM 698 C C . ARG A 1 90 ? 18.968 1.988 -16.408 1.00 91.56 90 ARG A C 1
ATOM 700 O O . ARG A 1 90 ? 20.097 1.754 -16.824 1.00 91.56 90 ARG A O 1
ATOM 707 N N . ILE A 1 91 ? 18.722 2.991 -15.565 1.00 92.69 91 ILE A N 1
ATOM 708 C CA . ILE A 1 91 ? 19.787 3.794 -14.967 1.00 92.69 91 ILE A CA 1
ATOM 709 C C . ILE A 1 91 ? 20.401 2.960 -13.831 1.00 92.69 91 ILE A C 1
ATOM 711 O O . ILE A 1 91 ? 19.724 2.761 -12.815 1.00 92.69 91 ILE A O 1
ATOM 715 N N . PRO A 1 92 ? 21.673 2.518 -13.931 1.00 89.50 92 PRO A N 1
ATOM 716 C CA . PRO A 1 92 ? 22.249 1.550 -12.990 1.00 89.50 92 PRO A CA 1
ATOM 717 C C . PRO A 1 92 ? 22.234 2.004 -11.525 1.00 89.50 92 PRO A C 1
ATOM 719 O O . PRO A 1 92 ? 22.184 1.185 -10.613 1.00 89.50 92 PRO A O 1
ATOM 722 N N . SER A 1 93 ? 22.242 3.316 -11.276 1.00 91.38 93 SER A N 1
ATOM 723 C CA . SER A 1 93 ? 22.185 3.886 -9.926 1.00 91.38 93 SER A CA 1
ATOM 724 C C . SER A 1 93 ? 20.795 3.837 -9.283 1.00 91.38 93 SER A C 1
ATOM 726 O O . SER A 1 93 ? 20.686 3.947 -8.063 1.00 91.38 93 SER A O 1
ATOM 728 N N . THR A 1 94 ? 19.728 3.663 -10.067 1.00 91.56 94 THR A N 1
ATOM 729 C CA . THR A 1 94 ? 18.342 3.667 -9.566 1.00 91.56 94 THR A CA 1
ATOM 730 C C . THR A 1 94 ? 17.844 2.275 -9.193 1.00 91.56 94 THR A C 1
ATOM 732 O O . THR A 1 94 ? 17.016 2.139 -8.290 1.00 91.56 94 THR A O 1
ATOM 735 N N . LEU A 1 95 ? 18.377 1.234 -9.837 1.00 91.06 95 LEU A N 1
ATOM 736 C CA . LEU A 1 95 ? 17.934 -0.139 -9.639 1.00 91.06 95 LEU A CA 1
ATOM 737 C C . LEU A 1 95 ? 18.184 -0.651 -8.204 1.00 91.06 95 LEU A C 1
ATOM 739 O O . LEU A 1 95 ? 17.254 -1.219 -7.630 1.00 91.06 95 LEU A O 1
ATOM 743 N N . PRO A 1 96 ? 19.350 -0.424 -7.554 1.00 91.50 96 PRO A N 1
ATOM 744 C CA . PRO A 1 96 ? 19.583 -0.896 -6.186 1.00 91.50 96 PRO A CA 1
ATOM 745 C C . PRO A 1 96 ? 18.646 -0.274 -5.132 1.00 91.50 96 PRO A C 1
ATOM 747 O O . PRO A 1 96 ? 18.107 -1.031 -4.321 1.00 91.50 96 PRO A O 1
ATOM 750 N N . PRO A 1 97 ? 18.393 1.055 -5.112 1.00 89.12 97 PRO A N 1
ATOM 751 C CA . PRO A 1 97 ? 17.383 1.640 -4.228 1.00 89.12 97 PRO A CA 1
ATOM 752 C C . PRO A 1 97 ? 15.982 1.062 -4.444 1.00 89.12 97 PRO A C 1
ATOM 754 O O . PRO A 1 97 ? 15.306 0.727 -3.472 1.00 89.12 97 PRO A O 1
ATOM 757 N N . VAL A 1 98 ? 15.562 0.888 -5.704 1.00 89.19 98 VAL A N 1
ATOM 758 C CA . VAL A 1 98 ? 14.255 0.2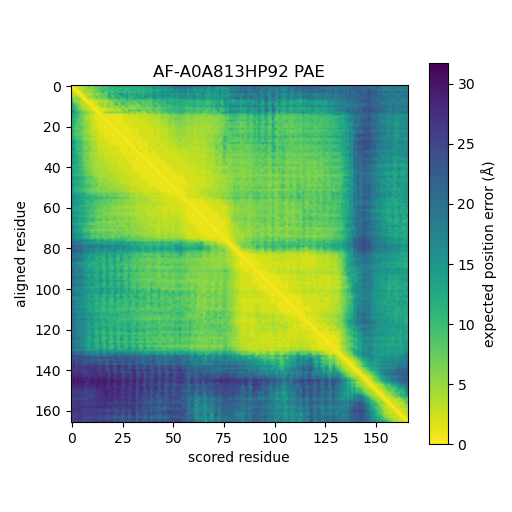95 -6.028 1.00 89.19 98 VAL A CA 1
ATOM 759 C C . VAL A 1 98 ? 14.188 -1.153 -5.551 1.00 89.19 98 VAL A C 1
ATOM 761 O O . VAL A 1 98 ? 13.211 -1.540 -4.917 1.00 89.19 98 VAL A O 1
ATOM 764 N N . LEU A 1 99 ? 15.240 -1.941 -5.778 1.00 89.50 99 LEU A N 1
ATOM 765 C CA . LEU A 1 99 ? 15.334 -3.323 -5.312 1.00 89.50 99 LEU A CA 1
ATOM 766 C C . LEU A 1 99 ? 15.288 -3.445 -3.791 1.00 89.50 99 LEU A C 1
ATOM 768 O O . LEU A 1 99 ? 14.666 -4.372 -3.285 1.00 89.50 99 LEU A O 1
ATOM 772 N N . ARG A 1 100 ? 15.922 -2.526 -3.057 1.00 86.94 100 ARG A N 1
ATOM 773 C CA . ARG A 1 100 ? 15.865 -2.501 -1.587 1.00 86.94 100 ARG A CA 1
ATOM 774 C C . ARG A 1 100 ? 14.484 -2.121 -1.067 1.00 86.94 100 ARG A C 1
ATOM 776 O O . ARG A 1 100 ? 14.078 -2.634 -0.034 1.00 86.94 100 ARG A O 1
ATOM 783 N N . PHE A 1 101 ? 13.787 -1.226 -1.763 1.00 86.25 101 PHE A N 1
ATOM 784 C CA . PHE A 1 101 ? 12.471 -0.749 -1.347 1.00 86.25 101 PHE A CA 1
ATOM 785 C C . PHE A 1 101 ? 11.348 -1.733 -1.697 1.00 86.25 101 PHE A C 1
ATOM 787 O O . PHE A 1 101 ? 10.536 -2.075 -0.846 1.00 86.25 101 PHE A O 1
ATOM 794 N N . VAL A 1 102 ? 11.303 -2.194 -2.949 1.00 86.94 102 VAL A N 1
ATOM 795 C CA . VAL A 1 102 ? 10.242 -3.067 -3.483 1.00 86.94 102 VAL A CA 1
ATOM 79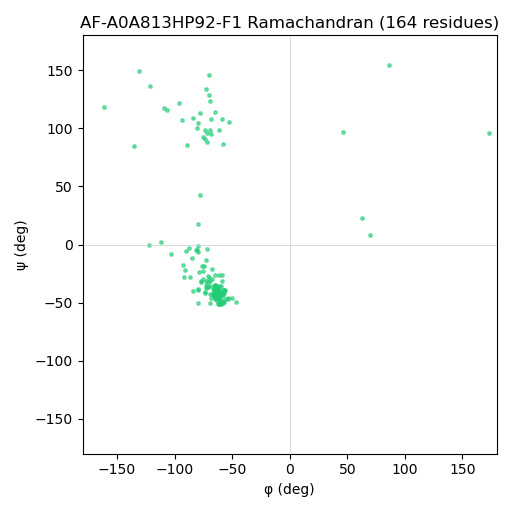6 C C . VAL A 1 102 ? 10.541 -4.544 -3.218 1.00 86.94 102 VAL A C 1
ATOM 798 O O . VAL A 1 102 ? 9.633 -5.361 -3.092 1.00 86.94 102 VAL A O 1
ATOM 801 N N . GLY A 1 103 ? 11.819 -4.899 -3.123 1.00 89.31 103 GLY A N 1
ATOM 802 C CA . GLY A 1 103 ? 12.271 -6.276 -3.023 1.00 89.31 103 GLY A CA 1
ATOM 803 C C . GLY A 1 103 ? 12.446 -6.947 -4.394 1.00 89.31 103 GLY A C 1
ATOM 804 O O . GLY A 1 103 ? 11.784 -6.600 -5.379 1.00 89.31 103 GLY A O 1
ATOM 805 N N . PRO A 1 104 ? 13.323 -7.962 -4.477 1.00 87.56 104 PRO A N 1
ATOM 806 C CA . PRO A 1 104 ? 13.648 -8.632 -5.733 1.00 87.56 104 PRO A CA 1
ATOM 807 C C . PRO A 1 104 ? 12.492 -9.461 -6.297 1.00 87.56 104 PRO A C 1
ATOM 809 O O . PRO A 1 104 ? 12.371 -9.586 -7.511 1.00 87.56 104 PRO A O 1
ATOM 812 N N . ARG A 1 105 ? 11.630 -10.023 -5.437 1.00 85.50 105 ARG A N 1
ATOM 813 C CA . ARG A 1 105 ? 10.487 -10.842 -5.872 1.00 85.50 105 ARG A CA 1
ATOM 814 C C . ARG A 1 105 ? 9.425 -10.003 -6.564 1.00 85.50 105 ARG A C 1
ATOM 816 O O . ARG A 1 105 ? 9.031 -10.340 -7.674 1.00 85.50 105 ARG A O 1
ATOM 823 N N . ALA A 1 106 ? 9.012 -8.904 -5.935 1.00 84.19 106 ALA A N 1
ATOM 824 C CA . ALA A 1 106 ? 8.038 -7.998 -6.522 1.00 84.19 106 ALA A CA 1
ATOM 825 C C . ALA A 1 106 ? 8.578 -7.401 -7.827 1.00 84.19 106 ALA A C 1
ATOM 827 O O . ALA A 1 106 ? 7.890 -7.474 -8.837 1.00 84.19 106 ALA A O 1
ATOM 828 N N . LEU A 1 107 ? 9.833 -6.927 -7.862 1.00 87.44 107 LEU A N 1
ATOM 829 C CA . LEU A 1 107 ? 10.419 -6.406 -9.103 1.00 87.44 107 LEU A CA 1
ATOM 830 C C . LEU A 1 107 ? 10.602 -7.488 -10.185 1.00 87.44 107 LEU A C 1
ATOM 832 O O . LEU A 1 107 ? 10.395 -7.225 -11.364 1.00 87.44 107 LEU A O 1
ATOM 836 N N . GLY A 1 108 ? 10.938 -8.723 -9.809 1.00 88.81 108 GLY A N 1
ATOM 837 C CA . GLY A 1 108 ? 11.000 -9.844 -10.750 1.00 88.81 108 GLY A CA 1
ATOM 838 C C . GLY A 1 108 ? 9.633 -10.171 -11.351 1.00 88.81 108 GLY A C 1
ATOM 839 O O . GLY A 1 108 ? 9.517 -10.384 -12.554 1.00 88.81 108 GLY A O 1
ATOM 840 N N . ALA A 1 109 ? 8.590 -10.140 -10.529 1.00 83.81 109 ALA A N 1
ATOM 841 C CA . ALA A 1 109 ? 7.215 -10.280 -10.973 1.00 83.81 109 ALA A CA 1
ATOM 842 C C . ALA A 1 109 ? 6.784 -9.153 -11.927 1.00 83.81 109 ALA A C 1
ATOM 844 O O . ALA A 1 109 ? 6.199 -9.436 -12.966 1.00 83.81 109 ALA A O 1
ATOM 845 N N . VAL A 1 110 ? 7.129 -7.900 -11.610 1.00 86.12 110 VAL A N 1
ATOM 846 C CA . VAL A 1 110 ? 6.943 -6.731 -12.485 1.00 86.12 110 VAL A CA 1
ATOM 847 C C . VAL A 1 110 ? 7.579 -6.959 -13.861 1.00 86.12 110 VAL A C 1
ATOM 849 O O . VAL A 1 110 ? 6.956 -6.721 -14.895 1.00 86.12 110 VAL A O 1
ATOM 852 N N . CYS A 1 111 ? 8.820 -7.447 -13.884 1.00 89.62 111 CYS A N 1
ATOM 853 C CA . CYS A 1 111 ? 9.517 -7.780 -15.123 1.00 89.62 111 CYS A CA 1
ATOM 854 C C . CYS A 1 111 ? 8.849 -8.937 -15.878 1.00 89.62 111 CYS A C 1
ATOM 856 O O . CYS A 1 111 ? 8.845 -8.932 -17.104 1.00 89.62 111 CYS A O 1
ATOM 858 N N . ALA A 1 112 ? 8.286 -9.919 -15.171 1.00 85.31 112 ALA A N 1
ATOM 859 C CA . ALA A 1 112 ? 7.614 -11.060 -15.789 1.00 85.31 112 ALA A CA 1
ATOM 860 C C . ALA A 1 112 ? 6.259 -10.688 -16.411 1.00 85.31 112 ALA A C 1
ATOM 862 O O . ALA A 1 112 ? 5.861 -11.288 -17.407 1.00 85.31 112 ALA A O 1
ATOM 863 N N . THR A 1 113 ? 5.551 -9.712 -15.840 1.00 83.19 113 THR A N 1
ATOM 864 C CA . THR A 1 113 ? 4.225 -9.288 -16.310 1.00 83.19 113 THR A CA 1
ATOM 865 C C . THR A 1 113 ? 4.263 -8.163 -17.339 1.00 83.19 113 THR A C 1
ATOM 867 O O . THR A 1 113 ? 3.321 -8.026 -18.116 1.00 83.19 113 THR A O 1
ATOM 870 N N . SER A 1 114 ? 5.348 -7.386 -17.398 1.00 87.50 114 SER A N 1
ATOM 871 C CA . SER A 1 114 ? 5.500 -6.277 -18.340 1.00 87.50 114 SER A CA 1
ATOM 872 C C . SER A 1 114 ? 6.483 -6.612 -19.462 1.00 87.50 114 SER A C 1
ATOM 874 O O . SER A 1 114 ? 7.689 -6.737 -19.243 1.00 87.50 114 SER A O 1
ATOM 876 N N . SER A 1 115 ? 5.995 -6.661 -20.704 1.00 89.56 115 SER A N 1
ATOM 877 C CA . SER A 1 115 ? 6.836 -6.896 -21.889 1.00 89.56 115 SER A CA 1
ATOM 878 C C . SER A 1 115 ? 7.936 -5.839 -22.066 1.00 89.56 115 SER A C 1
ATOM 880 O O . SER A 1 115 ? 9.030 -6.160 -22.526 1.00 89.56 115 SER A O 1
ATOM 882 N N . ALA A 1 116 ? 7.686 -4.596 -21.640 1.00 89.62 116 ALA A N 1
ATOM 883 C CA . ALA A 1 116 ? 8.671 -3.515 -21.671 1.00 89.62 116 ALA A CA 1
ATOM 884 C C . ALA A 1 116 ? 9.813 -3.712 -20.655 1.00 89.62 116 ALA A C 1
ATOM 886 O O . ALA A 1 116 ? 10.931 -3.245 -20.885 1.00 89.62 116 ALA A O 1
ATOM 887 N N . LEU A 1 117 ? 9.541 -4.404 -19.542 1.00 90.75 117 LEU A N 1
ATOM 888 C CA . LEU A 1 117 ? 10.484 -4.630 -18.443 1.00 90.75 117 LEU A CA 1
ATOM 889 C C . LEU A 1 117 ? 11.086 -6.040 -18.443 1.00 90.75 117 LEU A C 1
ATOM 891 O O . LEU A 1 117 ? 12.028 -6.283 -17.694 1.00 90.75 117 LEU A O 1
ATOM 895 N N . GLY A 1 118 ? 10.605 -6.953 -19.288 1.00 91.12 118 GLY A N 1
ATOM 896 C CA . GLY A 1 118 ? 11.132 -8.316 -19.418 1.00 91.12 118 GLY A CA 1
ATOM 897 C C . GLY A 1 118 ? 12.664 -8.390 -19.509 1.00 91.12 118 GLY A C 1
ATOM 898 O O . GLY A 1 118 ? 13.269 -9.114 -18.715 1.00 91.12 118 GLY A O 1
ATOM 899 N N . PRO A 1 119 ? 13.326 -7.595 -20.377 1.00 92.62 119 PRO A N 1
ATOM 900 C CA . PRO A 1 119 ? 14.788 -7.581 -20.476 1.00 92.62 119 PRO A CA 1
ATOM 901 C C . PRO A 1 119 ? 15.510 -7.151 -19.189 1.00 92.62 119 PRO A C 1
ATOM 903 O O . PRO A 1 119 ? 16.644 -7.558 -18.960 1.00 92.62 119 PRO A O 1
ATOM 906 N N . LEU A 1 120 ? 14.864 -6.358 -18.327 1.00 90.38 120 LEU A N 1
ATOM 907 C CA . LEU A 1 120 ? 15.431 -5.948 -17.037 1.00 90.38 120 LEU A CA 1
ATOM 908 C C . LEU A 1 120 ? 15.419 -7.087 -16.013 1.00 90.38 120 LEU A C 1
ATOM 910 O O . LEU A 1 120 ? 16.178 -7.044 -15.050 1.00 90.38 120 LEU A O 1
ATOM 914 N N . GLY A 1 121 ? 14.616 -8.137 -16.209 1.00 88.88 121 GLY A N 1
ATOM 915 C CA . GLY A 1 121 ? 14.533 -9.257 -15.269 1.00 88.88 121 GLY A CA 1
ATOM 916 C C . GLY A 1 121 ? 15.874 -9.974 -15.067 1.00 88.88 121 GLY A C 1
ATOM 917 O O . GLY A 1 121 ? 16.208 -10.376 -13.950 1.00 88.88 121 GLY A O 1
ATOM 918 N N . THR A 1 122 ? 16.688 -10.095 -16.120 1.00 90.00 122 THR A N 1
ATOM 919 C CA . THR A 1 122 ? 18.039 -10.672 -16.017 1.00 90.00 122 THR A CA 1
ATOM 920 C C . THR A 1 122 ? 19.007 -9.748 -15.279 1.00 90.00 122 THR A C 1
ATOM 922 O O . THR A 1 122 ? 19.827 -10.227 -14.497 1.00 90.00 122 THR A O 1
ATOM 925 N N . GLU A 1 123 ? 18.877 -8.434 -15.472 1.00 89.19 123 GLU A N 1
ATOM 926 C CA . GLU A 1 123 ? 19.697 -7.406 -14.815 1.00 89.19 123 GLU A CA 1
ATOM 927 C C . GLU A 1 123 ? 19.351 -7.254 -13.329 1.00 89.19 123 GLU A C 1
ATOM 929 O O . GLU A 1 123 ? 20.226 -7.110 -12.476 1.00 89.19 123 GLU A O 1
ATOM 934 N N . VAL A 1 124 ? 18.072 -7.393 -12.984 1.00 88.31 124 VAL A N 1
ATOM 935 C CA . VAL A 1 124 ? 17.610 -7.507 -11.601 1.00 88.31 124 VAL A CA 1
ATOM 936 C C . VAL A 1 124 ? 18.272 -8.701 -10.923 1.00 88.31 124 VAL A C 1
ATOM 938 O O . VAL A 1 124 ? 18.832 -8.550 -9.840 1.00 88.31 124 VAL A O 1
ATOM 941 N N . ARG A 1 125 ? 18.268 -9.882 -11.554 1.00 87.19 125 ARG A N 1
ATOM 942 C CA . ARG A 1 125 ? 18.886 -11.084 -10.968 1.00 87.19 125 ARG A CA 1
ATOM 943 C C . ARG A 1 125 ? 20.388 -10.918 -10.752 1.00 87.19 125 ARG A C 1
ATOM 945 O O . ARG A 1 125 ? 20.874 -11.292 -9.685 1.00 87.19 125 ARG A O 1
ATOM 952 N N . SER A 1 126 ? 21.113 -10.355 -11.720 1.00 89.50 126 SER A N 1
ATOM 953 C CA . SER A 1 126 ? 22.556 -10.128 -11.577 1.00 89.50 126 SER A CA 1
ATOM 954 C C . SER A 1 126 ? 22.859 -9.098 -10.486 1.00 89.50 126 SER A C 1
ATOM 956 O O . SER A 1 126 ? 23.731 -9.329 -9.651 1.00 89.50 126 SER A O 1
ATOM 958 N N . THR A 1 127 ? 22.081 -8.018 -10.416 1.00 88.56 127 THR A N 1
ATOM 959 C CA . THR A 1 127 ? 22.219 -6.967 -9.398 1.00 88.56 127 THR A CA 1
ATOM 960 C C . THR A 1 127 ? 21.915 -7.497 -7.998 1.00 88.56 127 THR A C 1
ATOM 962 O O . THR A 1 127 ? 22.648 -7.228 -7.052 1.00 88.56 127 THR A O 1
ATOM 965 N N . VAL A 1 128 ? 20.875 -8.318 -7.844 1.00 88.12 128 VAL A N 1
ATOM 966 C CA . VAL A 1 128 ? 20.538 -8.976 -6.571 1.00 88.12 128 VAL A CA 1
ATOM 967 C C . VAL A 1 128 ? 21.669 -9.893 -6.103 1.00 88.12 128 VAL A C 1
ATOM 969 O O . VAL A 1 128 ? 21.982 -9.908 -4.912 1.00 88.12 128 VAL A O 1
ATOM 972 N N . HIS A 1 129 ? 22.302 -10.621 -7.030 1.00 88.50 129 HIS A N 1
ATOM 973 C CA . HIS A 1 129 ? 23.468 -11.452 -6.735 1.00 88.50 129 HIS A CA 1
ATOM 974 C C . HIS A 1 129 ? 24.674 -10.602 -6.300 1.00 88.50 129 HIS A C 1
ATOM 976 O O . HIS A 1 129 ? 25.309 -10.914 -5.298 1.00 88.50 129 HIS A O 1
ATOM 982 N N . GLN A 1 130 ? 24.966 -9.502 -7.001 1.00 89.31 130 GLN A N 1
ATOM 983 C CA . GLN A 1 130 ? 26.062 -8.583 -6.655 1.00 89.31 130 GLN A CA 1
ATOM 984 C C . GLN A 1 130 ? 25.862 -7.892 -5.302 1.00 89.31 130 GLN A C 1
ATOM 986 O O . GLN A 1 130 ? 26.823 -7.683 -4.567 1.00 89.31 130 GLN A O 1
ATOM 991 N N . LEU A 1 131 ? 24.620 -7.550 -4.957 1.00 86.81 131 LEU A N 1
ATOM 992 C CA . LEU A 1 131 ? 24.284 -6.894 -3.693 1.00 86.81 131 LEU A CA 1
ATOM 993 C C . LEU A 1 131 ? 24.183 -7.866 -2.508 1.00 86.81 131 LEU A C 1
ATOM 995 O O . LEU A 1 131 ? 23.939 -7.414 -1.391 1.00 86.81 131 LEU A O 1
ATOM 999 N N . GLY A 1 132 ? 24.309 -9.181 -2.730 1.00 85.44 132 GLY A N 1
ATOM 1000 C CA . GLY A 1 132 ? 24.128 -10.187 -1.679 1.00 85.44 132 GLY A CA 1
ATOM 1001 C C . GLY A 1 132 ? 22.709 -10.216 -1.094 1.00 85.44 132 GLY A C 1
ATOM 1002 O O . GLY A 1 132 ? 22.515 -10.661 0.032 1.00 85.44 132 GLY A O 1
ATOM 1003 N N . LEU A 1 133 ? 21.706 -9.731 -1.839 1.00 77.12 133 LEU A N 1
ATOM 1004 C CA . LEU A 1 133 ? 20.310 -9.639 -1.380 1.00 77.12 133 LEU A CA 1
ATOM 1005 C C . LEU A 1 133 ? 19.543 -10.967 -1.507 1.00 77.12 133 LEU A C 1
ATOM 1007 O O . LEU A 1 133 ? 18.396 -11.066 -1.077 1.00 77.12 133 LEU A O 1
ATOM 1011 N N . MET A 1 134 ? 20.160 -11.995 -2.090 1.00 69.19 134 MET A N 1
ATOM 1012 C CA . MET A 1 134 ? 19.641 -13.363 -2.087 1.00 69.19 134 MET A CA 1
ATOM 1013 C C . MET A 1 134 ? 20.160 -14.108 -0.858 1.00 69.19 134 MET A C 1
ATOM 1015 O O . MET A 1 134 ? 21.142 -14.840 -0.933 1.00 69.19 134 MET A O 1
ATOM 1019 N N . GLN A 1 135 ? 19.467 -13.971 0.271 1.00 62.94 135 GLN A N 1
ATOM 1020 C CA . GLN A 1 135 ? 19.498 -15.034 1.271 1.00 62.94 135 GLN A CA 1
ATOM 1021 C C . GLN A 1 135 ? 18.510 -16.108 0.823 1.00 62.94 135 GLN A C 1
ATOM 1023 O O . GLN A 1 135 ? 17.294 -15.961 0.949 1.00 62.94 135 GLN A O 1
ATOM 1028 N N . VAL A 1 136 ? 19.031 -17.179 0.226 1.00 56.78 136 VAL A N 1
ATOM 1029 C CA . VAL A 1 136 ? 18.231 -18.370 -0.061 1.00 56.78 136 VAL A CA 1
ATOM 1030 C C . VAL A 1 136 ? 18.000 -19.084 1.269 1.00 56.78 136 VAL A C 1
ATOM 1032 O O . VAL A 1 136 ? 18.804 -19.913 1.684 1.00 56.78 136 VAL A O 1
ATOM 1035 N N . CYS A 1 137 ? 16.905 -18.761 1.958 1.00 45.84 137 CYS A N 1
ATOM 1036 C CA . CYS A 1 137 ? 16.389 -19.640 3.001 1.00 45.84 137 CYS A CA 1
ATOM 1037 C C . CYS A 1 137 ? 15.775 -20.861 2.316 1.00 45.84 137 CYS A C 1
ATOM 1039 O O . CYS A 1 137 ? 14.628 -20.827 1.867 1.00 45.84 137 CYS A O 1
ATOM 1041 N N . ALA A 1 138 ? 16.553 -21.935 2.202 1.00 48.69 138 ALA A N 1
ATOM 1042 C CA . ALA A 1 138 ? 16.007 -23.248 1.905 1.00 48.69 138 ALA A CA 1
ATOM 1043 C C . ALA A 1 138 ? 15.220 -23.709 3.138 1.00 48.69 138 ALA A C 1
ATOM 1045 O O . ALA A 1 138 ? 15.800 -24.172 4.118 1.00 48.69 138 ALA A O 1
ATOM 1046 N N . ILE A 1 139 ? 13.898 -23.541 3.11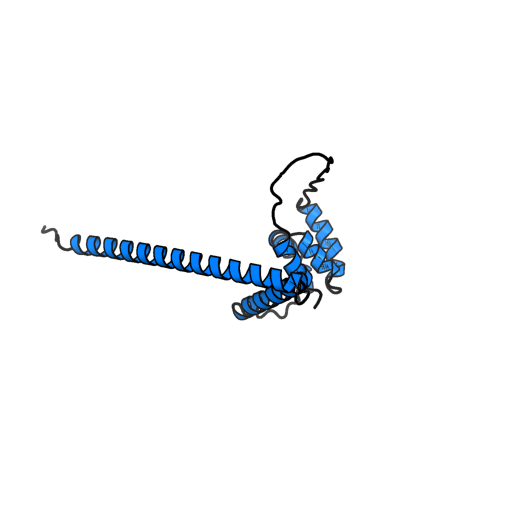7 1.00 55.50 139 ILE A N 1
ATOM 1047 C CA . ILE A 1 139 ? 13.030 -24.150 4.125 1.00 55.50 139 ILE A CA 1
ATOM 1048 C C . ILE A 1 139 ? 12.934 -25.632 3.762 1.00 55.50 139 ILE A C 1
ATOM 1050 O O . ILE A 1 139 ? 12.131 -26.036 2.923 1.00 55.50 139 ILE A O 1
ATOM 1054 N N . GLY A 1 140 ? 13.818 -26.437 4.348 1.00 56.50 140 GLY A N 1
ATOM 1055 C CA . GLY A 1 140 ? 13.700 -27.888 4.327 1.00 56.50 140 GLY A CA 1
ATOM 1056 C C . GLY A 1 140 ? 12.504 -28.294 5.181 1.00 56.50 140 GLY A C 1
ATOM 1057 O O . GLY A 1 140 ? 12.618 -28.382 6.399 1.00 56.50 140 GLY A O 1
ATOM 1058 N N . GLY A 1 141 ? 11.345 -28.493 4.556 1.00 44.94 141 GLY A N 1
ATOM 1059 C CA . GLY A 1 141 ? 10.172 -29.035 5.233 1.00 44.94 141 GLY A CA 1
ATOM 1060 C C . GLY A 1 141 ? 10.358 -30.526 5.497 1.00 44.94 141 GLY A C 1
ATOM 1061 O O . GLY A 1 141 ? 10.132 -31.338 4.605 1.00 44.94 141 GLY A O 1
ATOM 1062 N N . SER A 1 142 ? 10.757 -30.888 6.717 1.00 52.31 142 SER A N 1
ATOM 1063 C CA . SER A 1 142 ? 10.450 -32.218 7.245 1.00 52.31 142 SER A CA 1
ATOM 1064 C C . SER A 1 142 ? 8.954 -32.258 7.585 1.00 52.31 142 SER A C 1
ATOM 1066 O O . SER A 1 142 ? 8.462 -31.307 8.203 1.00 52.31 142 SER A O 1
ATOM 1068 N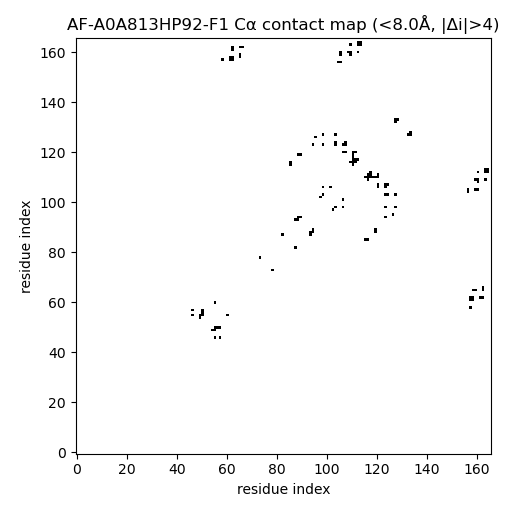 N . PRO A 1 143 ? 8.203 -33.303 7.198 1.00 58.97 143 PRO A N 1
ATOM 1069 C CA . PRO A 1 143 ? 6.813 -33.459 7.602 1.00 58.97 143 PRO A CA 1
ATOM 1070 C C . PRO A 1 143 ? 6.766 -33.831 9.088 1.00 58.97 143 PRO A C 1
ATOM 1072 O O . PRO A 1 143 ? 6.801 -35.001 9.453 1.00 58.97 143 PRO A O 1
ATOM 1075 N N . GLY A 1 144 ? 6.732 -32.833 9.963 1.00 59.53 144 GLY A N 1
ATOM 1076 C CA . GLY A 1 144 ? 6.610 -33.063 11.396 1.00 59.53 144 GLY A CA 1
ATOM 1077 C C . GLY A 1 144 ? 6.763 -31.779 12.187 1.00 59.53 144 GLY A C 1
ATOM 1078 O O . GLY A 1 144 ? 7.879 -31.363 12.459 1.00 59.53 144 GLY A O 1
ATOM 1079 N N . GLU A 1 145 ? 5.623 -31.175 12.513 1.00 66.06 145 GLU A N 1
ATOM 1080 C CA . GLU A 1 145 ? 5.414 -30.271 13.650 1.00 66.06 145 GLU A CA 1
ATOM 1081 C C . GLU A 1 145 ? 6.459 -29.162 13.885 1.00 66.06 145 GLU A C 1
ATOM 1083 O O . GLU A 1 145 ? 7.427 -29.342 14.613 1.00 66.06 145 GLU A O 1
ATOM 1088 N N . ALA A 1 146 ? 6.183 -27.948 13.395 1.00 45.75 146 ALA A N 1
ATOM 1089 C CA . ALA A 1 146 ? 6.541 -26.731 14.130 1.00 45.75 146 ALA A CA 1
ATOM 1090 C C . ALA A 1 146 ? 5.742 -25.523 13.632 1.00 45.75 146 ALA A C 1
ATOM 1092 O O . ALA A 1 146 ? 5.851 -25.096 12.483 1.00 45.75 146 ALA A O 1
ATOM 1093 N N . HIS A 1 147 ? 4.957 -24.955 14.544 1.00 57.00 147 HIS A N 1
ATOM 1094 C CA . HIS A 1 147 ? 4.442 -23.597 14.458 1.00 57.00 147 HIS A CA 1
ATOM 1095 C C . HIS A 1 147 ? 5.618 -22.614 14.530 1.00 57.00 147 HIS A C 1
ATOM 1097 O O . HIS A 1 147 ? 6.283 -22.507 15.558 1.00 57.00 147 HIS A O 1
ATOM 1103 N N . GLY A 1 148 ? 5.869 -21.889 13.445 1.00 47.78 148 GLY A N 1
ATOM 1104 C CA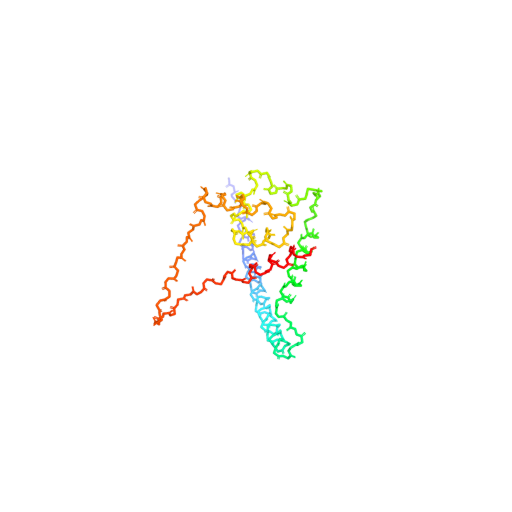 . GLY A 1 148 ? 6.763 -20.735 13.415 1.00 47.78 148 GLY A CA 1
ATOM 1105 C C . GLY A 1 148 ? 6.057 -19.561 12.737 1.00 47.78 148 GLY A C 1
ATOM 1106 O O . GLY A 1 148 ? 5.194 -19.795 11.886 1.00 47.78 148 GLY A O 1
ATOM 1107 N N . PRO A 1 149 ? 6.370 -18.307 13.111 1.00 46.84 149 PRO A N 1
ATOM 1108 C CA . PRO A 1 149 ? 5.657 -17.146 12.611 1.00 46.84 149 PRO A CA 1
ATOM 1109 C C . PRO A 1 149 ? 5.964 -16.980 11.123 1.00 46.84 149 PRO A C 1
ATOM 1111 O O . PRO A 1 149 ? 7.066 -16.596 10.730 1.00 46.84 149 PRO A O 1
ATOM 1114 N N . LEU A 1 150 ? 4.966 -17.286 10.297 1.00 47.69 150 LEU A N 1
ATOM 1115 C CA . LEU A 1 150 ? 4.880 -16.821 8.923 1.00 47.69 150 LEU A CA 1
ATOM 1116 C C . LEU A 1 150 ? 5.032 -15.301 8.956 1.00 47.69 150 LEU A C 1
ATOM 1118 O O . LEU A 1 150 ? 4.132 -14.581 9.387 1.00 47.69 150 LEU A O 1
ATOM 1122 N N . LEU A 1 151 ? 6.198 -14.810 8.538 1.00 46.56 151 LEU A N 1
ATOM 1123 C CA . LEU A 1 151 ? 6.366 -13.405 8.210 1.00 46.56 151 LEU A CA 1
ATOM 1124 C C . LEU A 1 151 ? 5.414 -13.114 7.046 1.00 46.56 151 LEU A C 1
ATOM 1126 O O . LEU A 1 151 ? 5.714 -13.429 5.896 1.00 46.56 151 LEU A O 1
ATOM 1130 N N . MET A 1 152 ? 4.248 -12.558 7.380 1.00 45.03 152 MET A N 1
ATOM 1131 C CA . MET A 1 152 ? 3.261 -12.018 6.454 1.00 45.03 152 MET A CA 1
ATOM 1132 C C . MET A 1 152 ? 3.904 -10.917 5.601 1.00 45.03 152 MET A C 1
ATOM 1134 O O . MET A 1 152 ? 3.855 -9.738 5.937 1.00 45.03 152 MET A O 1
ATOM 1138 N N . PHE A 1 153 ? 4.535 -11.303 4.496 1.00 49.22 153 PHE A N 1
ATOM 1139 C CA . PHE A 1 153 ? 4.957 -10.389 3.431 1.00 49.22 153 PHE A CA 1
ATOM 1140 C C . PHE A 1 153 ? 4.159 -10.594 2.137 1.00 49.22 153 PHE A C 1
ATOM 1142 O O . PHE A 1 153 ? 4.415 -9.895 1.157 1.00 49.22 153 PHE A O 1
ATOM 1149 N N . ASP A 1 154 ? 3.181 -11.505 2.119 1.00 49.03 154 ASP A N 1
ATOM 1150 C CA . ASP A 1 154 ? 2.484 -11.874 0.882 1.00 49.03 154 ASP A CA 1
ATOM 1151 C C . ASP A 1 154 ? 1.444 -10.840 0.416 1.00 49.03 154 ASP A C 1
ATOM 1153 O O . ASP A 1 154 ? 1.328 -10.611 -0.787 1.00 49.03 154 ASP A O 1
ATOM 1157 N N . GLU A 1 155 ? 0.771 -10.102 1.305 1.00 47.16 155 GLU A N 1
ATOM 1158 C CA . GLU A 1 155 ? -0.316 -9.208 0.855 1.00 47.16 155 GLU A CA 1
ATOM 1159 C C . GLU A 1 155 ? 0.156 -7.919 0.163 1.00 47.16 155 GLU A C 1
ATOM 1161 O O . GLU A 1 155 ? -0.493 -7.417 -0.753 1.00 47.16 155 GLU A O 1
ATOM 1166 N N . LEU A 1 156 ? 1.333 -7.391 0.517 1.00 48.59 156 LEU A N 1
ATOM 1167 C CA . LEU A 1 156 ? 1.911 -6.248 -0.205 1.00 48.59 156 LEU A CA 1
ATOM 1168 C C . LEU A 1 156 ? 2.498 -6.656 -1.567 1.00 48.59 156 LEU A C 1
ATOM 1170 O O . LEU A 1 156 ? 2.620 -5.815 -2.461 1.00 48.59 156 LEU A O 1
ATOM 1174 N N . LEU A 1 157 ? 2.842 -7.937 -1.740 1.00 48.16 157 LEU A N 1
ATOM 1175 C CA . LEU A 1 157 ? 3.487 -8.462 -2.942 1.00 48.16 157 LEU A CA 1
ATOM 1176 C C . LEU A 1 157 ? 2.480 -8.700 -4.081 1.00 48.16 157 LEU A C 1
ATOM 1178 O O . LEU A 1 157 ? 2.779 -8.387 -5.236 1.00 48.16 157 LEU A O 1
ATOM 1182 N N . VAL A 1 158 ? 1.273 -9.183 -3.761 1.00 49.00 158 VAL A N 1
ATOM 1183 C CA . VAL A 1 158 ? 0.185 -9.399 -4.738 1.00 49.00 158 VAL A CA 1
ATOM 1184 C C . VAL A 1 158 ? -0.288 -8.069 -5.342 1.00 49.00 158 VAL A C 1
ATOM 1186 O O . VAL A 1 158 ? -0.548 -7.973 -6.545 1.00 49.00 158 VAL A O 1
ATOM 1189 N N . GLY A 1 159 ? -0.277 -6.999 -4.548 1.00 45.50 159 GLY A N 1
ATOM 1190 C CA . GLY A 1 159 ? -0.660 -5.659 -4.983 1.00 45.50 159 GLY A CA 1
ATOM 1191 C C . GLY A 1 159 ? 0.234 -5.020 -6.045 1.00 45.50 159 GLY A C 1
ATOM 1192 O O . GLY A 1 159 ? -0.260 -4.310 -6.921 1.00 45.50 159 GLY A O 1
ATOM 1193 N N . VAL A 1 160 ? 1.545 -5.274 -5.996 1.00 46.97 160 VAL A N 1
ATOM 1194 C CA . VAL A 1 160 ? 2.501 -4.769 -7.001 1.00 46.97 160 VAL A CA 1
ATOM 1195 C C . VAL A 1 160 ? 2.416 -5.591 -8.296 1.00 46.97 160 VAL A C 1
ATOM 1197 O O . VAL A 1 160 ? 2.544 -5.039 -9.387 1.00 46.97 160 VAL A O 1
ATOM 1200 N N . LEU A 1 161 ? 2.110 -6.888 -8.194 1.00 46.31 161 LEU A N 1
ATOM 1201 C CA . LEU A 1 161 ? 1.936 -7.817 -9.319 1.00 46.31 161 LEU A CA 1
ATOM 1202 C C . LEU A 1 161 ? 0.754 -7.461 -10.236 1.00 46.31 161 LEU A C 1
ATOM 1204 O O . LEU A 1 161 ? 0.884 -7.510 -11.460 1.00 46.31 161 LEU A O 1
ATOM 1208 N N . LEU A 1 162 ? -0.383 -7.052 -9.667 1.00 44.94 162 LEU A N 1
ATOM 1209 C CA . LEU A 1 162 ? -1.585 -6.666 -10.426 1.00 44.94 162 LEU A CA 1
ATOM 1210 C C . LEU A 1 162 ? -1.545 -5.250 -11.014 1.00 44.94 162 LEU A C 1
ATOM 1212 O O . LEU A 1 162 ? -2.436 -4.873 -11.784 1.00 44.94 162 LEU A O 1
ATOM 1216 N N . LEU A 1 163 ? -0.513 -4.479 -10.670 1.00 46.62 163 LEU A N 1
ATOM 1217 C CA . LEU A 1 163 ? -0.321 -3.099 -11.105 1.00 46.62 163 LEU A CA 1
ATOM 1218 C C . LEU A 1 163 ? 0.369 -2.982 -12.475 1.00 46.62 163 LEU A C 1
ATOM 1220 O O . LEU A 1 163 ? 0.385 -1.892 -13.028 1.00 46.62 163 LEU A O 1
ATOM 1224 N N . LEU A 1 164 ? 0.929 -4.075 -13.009 1.00 44.69 164 LEU A N 1
ATOM 1225 C CA . LEU A 1 164 ? 1.761 -4.064 -14.227 1.00 44.69 164 LEU A CA 1
ATOM 1226 C C . LEU A 1 164 ? 1.266 -4.952 -15.370 1.00 44.69 164 LEU A C 1
ATOM 1228 O O . LEU A 1 164 ? 1.884 -4.980 -16.431 1.00 44.69 164 LEU A O 1
ATOM 1232 N N . VAL A 1 165 ? 0.149 -5.653 -15.162 1.00 40.94 165 VAL A N 1
ATOM 1233 C CA . VAL A 1 165 ? -0.579 -6.375 -16.223 1.00 40.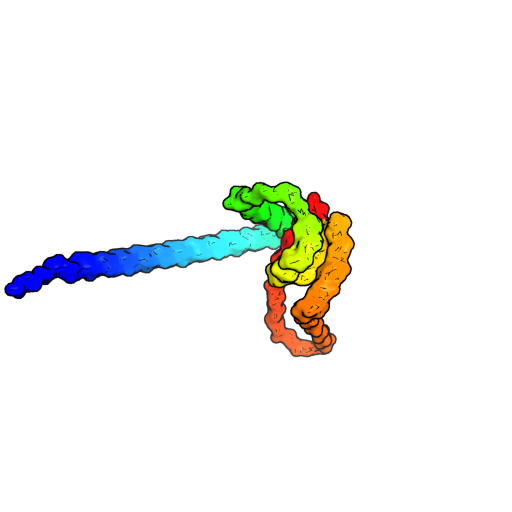94 165 VAL A CA 1
ATOM 1234 C C . VAL A 1 165 ? -1.605 -5.456 -16.927 1.00 40.94 165 VAL A C 1
ATOM 1236 O O . VAL A 1 165 ? -2.239 -5.875 -17.891 1.00 40.94 165 VAL A O 1
ATOM 1239 N N . LEU A 1 166 ? -1.767 -4.200 -16.483 1.00 41.50 166 LEU A N 1
ATOM 1240 C CA . LEU A 1 166 ? -2.519 -3.145 -17.182 1.00 41.50 166 LEU A CA 1
ATOM 1241 C C . LEU A 1 166 ? -1.619 -1.949 -17.475 1.00 41.50 166 LEU A C 1
ATOM 1243 O O . LEU A 1 166 ? -1.877 -1.286 -18.501 1.00 41.50 166 LEU A O 1
#

Organism: Polarella glacialis (NCBI:txid89957)